Protein AF-A0A733X7S6-F1 (afdb_monomer_lite)

Secondary structure (DSSP, 8-state):
-HHHHHHHHHHHHHTT-TTHHHHHHHHHTTS-HHHHHHHHHHHHHHHHHH---TTS--TTSSSS------

Foldseek 3Di:
DLLVLLLVLLLCVLLPVVVSVVVNVVSVVVDDPVSNVSSVVSNVVSNVVPRDDPPDPPVPPPPDDPPPDD

Radius of gyration: 14.97 Å; chains: 1; bounding box: 36×37×22 Å

Organism: NCBI:txid58095

Structure (mmCIF, N/CA/C/O backbone):
data_AF-A0A733X7S6-F1
#
_entry.id   AF-A0A733X7S6-F1
#
loop_
_atom_site.group_PDB
_atom_site.id
_atom_site.type_symbol
_atom_site.label_atom_id
_atom_site.label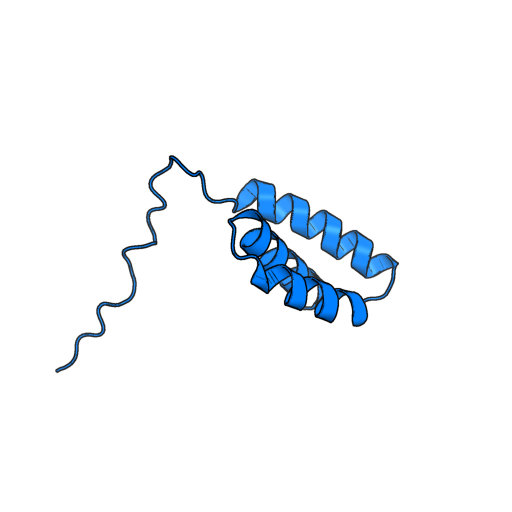_alt_id
_atom_site.label_comp_id
_atom_site.label_asym_id
_atom_site.label_entity_id
_atom_site.label_seq_id
_atom_site.pdbx_PDB_ins_code
_atom_site.Cartn_x
_atom_site.Cartn_y
_atom_site.Cartn_z
_atom_site.occupancy
_atom_site.B_iso_or_equiv
_atom_site.auth_seq_id
_atom_site.auth_comp_id
_atom_site.auth_asym_id
_atom_site.auth_atom_id
_atom_site.pdbx_PDB_model_num
ATOM 1 N N . ASP A 1 1 ? -2.918 -9.292 6.307 1.00 88.50 1 ASP A N 1
ATOM 2 C CA . ASP A 1 1 ? -3.160 -7.928 6.812 1.00 88.50 1 ASP A CA 1
ATOM 3 C C . ASP A 1 1 ? -3.415 -7.006 5.620 1.00 88.50 1 ASP A C 1
ATOM 5 O O . ASP A 1 1 ? -2.536 -6.857 4.773 1.00 88.50 1 ASP A O 1
ATOM 9 N N . TYR A 1 2 ? -4.634 -6.472 5.489 1.00 94.06 2 TYR A N 1
ATOM 10 C CA . TYR A 1 2 ? -5.010 -5.626 4.349 1.00 94.06 2 TYR A CA 1
ATOM 11 C C . TYR A 1 2 ? -4.308 -4.261 4.365 1.00 94.06 2 TYR A C 1
ATOM 13 O O . TYR A 1 2 ? -3.983 -3.747 3.297 1.00 94.06 2 TYR A O 1
ATOM 21 N N . GLN A 1 3 ? -3.998 -3.706 5.540 1.00 95.00 3 GLN A N 1
ATOM 22 C CA . GLN A 1 3 ? -3.323 -2.409 5.652 1.00 95.00 3 GLN A CA 1
ATOM 23 C C . GLN A 1 3 ? -1.877 -2.519 5.157 1.00 95.00 3 GLN A C 1
ATOM 25 O O . GLN A 1 3 ? -1.451 -1.735 4.310 1.00 95.00 3 GLN A O 1
ATOM 30 N N . GLN A 1 4 ? -1.157 -3.560 5.588 1.00 95.12 4 GLN A N 1
ATOM 31 C CA . GLN A 1 4 ? 0.201 -3.833 5.098 1.00 95.12 4 GLN A CA 1
ATOM 32 C C . GLN A 1 4 ? 0.223 -4.170 3.605 1.00 95.12 4 GLN A C 1
ATOM 34 O O . GLN A 1 4 ? 1.110 -3.727 2.879 1.00 95.12 4 GLN A O 1
ATOM 39 N N . SER A 1 5 ? -0.772 -4.924 3.125 1.00 96.94 5 SER A N 1
ATOM 40 C CA . SER A 1 5 ? -0.870 -5.258 1.699 1.00 96.94 5 SER A CA 1
ATOM 41 C C . SER A 1 5 ? -1.023 -3.992 0.851 1.00 96.94 5 SER A C 1
ATOM 43 O O . SER A 1 5 ? -0.318 -3.824 -0.141 1.00 96.94 5 SER A O 1
ATOM 45 N N . TYR A 1 6 ? -1.898 -3.068 1.262 1.00 97.62 6 TYR A N 1
ATOM 46 C CA . TYR A 1 6 ? -2.065 -1.781 0.586 1.00 97.62 6 TYR A CA 1
ATOM 47 C C . TYR A 1 6 ? -0.769 -0.957 0.588 1.00 97.62 6 TYR A C 1
ATOM 49 O O . TYR A 1 6 ? -0.425 -0.355 -0.433 1.00 97.62 6 TYR A O 1
ATOM 57 N N . ALA A 1 7 ? -0.032 -0.949 1.702 1.00 97.31 7 ALA A N 1
ATOM 58 C CA . ALA A 1 7 ? 1.239 -0.239 1.810 1.00 97.31 7 ALA A CA 1
ATOM 59 C C . ALA A 1 7 ? 2.285 -0.773 0.816 1.00 97.31 7 ALA A C 1
ATOM 61 O O . ALA A 1 7 ? 2.846 0.006 0.047 1.00 97.31 7 ALA A O 1
ATOM 62 N N . TRP A 1 8 ? 2.469 -2.093 0.729 1.00 97.06 8 TRP A N 1
ATOM 63 C CA . TRP A 1 8 ? 3.408 -2.700 -0.223 1.00 97.06 8 TRP A CA 1
ATOM 64 C C . TRP A 1 8 ? 3.032 -2.469 -1.689 1.00 97.06 8 TRP A C 1
ATOM 66 O O . TRP A 1 8 ? 3.892 -2.110 -2.493 1.00 97.06 8 TRP A O 1
ATOM 76 N N . PHE A 1 9 ? 1.752 -2.597 -2.053 1.00 97.44 9 PHE A N 1
ATOM 77 C CA . PHE A 1 9 ? 1.329 -2.270 -3.421 1.00 97.44 9 PHE A CA 1
ATOM 78 C C . PHE A 1 9 ? 1.488 -0.780 -3.741 1.00 97.44 9 PHE A C 1
ATOM 80 O O . PHE A 1 9 ? 1.725 -0.422 -4.892 1.00 97.44 9 PHE A O 1
ATOM 87 N N . SER A 1 10 ? 1.407 0.095 -2.738 1.00 96.75 10 SER A N 1
ATOM 88 C CA . SER A 1 10 ? 1.675 1.523 -2.922 1.00 96.75 10 SER A CA 1
ATOM 89 C C . SER A 1 10 ? 3.158 1.799 -3.190 1.00 96.75 10 SER A C 1
ATOM 91 O O . SER A 1 10 ? 3.453 2.594 -4.078 1.00 96.75 10 SER A O 1
ATOM 93 N N . VAL A 1 11 ? 4.080 1.095 -2.520 1.00 95.44 11 VAL A N 1
ATOM 94 C CA . VAL A 1 11 ? 5.522 1.136 -2.842 1.00 95.44 11 VAL A CA 1
ATOM 95 C C . VAL A 1 11 ? 5.771 0.672 -4.275 1.00 95.44 11 VAL A C 1
ATOM 97 O O . VAL A 1 11 ? 6.414 1.377 -5.046 1.00 95.44 11 VAL A O 1
ATOM 100 N N . ALA A 1 12 ? 5.209 -0.474 -4.669 1.00 94.50 12 ALA A N 1
ATOM 101 C CA . ALA A 1 12 ? 5.373 -1.000 -6.024 1.00 94.50 12 ALA A CA 1
ATOM 102 C C . ALA A 1 12 ? 4.850 -0.023 -7.093 1.00 94.50 12 ALA A C 1
ATOM 104 O O . ALA A 1 12 ? 5.527 0.234 -8.090 1.00 94.50 12 ALA A O 1
ATOM 105 N N . PHE A 1 13 ? 3.675 0.571 -6.860 1.00 95.75 13 PHE A N 1
ATOM 106 C CA . PHE A 1 13 ? 3.101 1.576 -7.752 1.00 95.75 13 PHE A CA 1
ATOM 107 C C . PHE A 1 13 ? 3.976 2.833 -7.860 1.00 95.75 13 PHE A C 1
ATOM 109 O O . PHE A 1 13 ? 4.194 3.342 -8.967 1.00 95.75 13 PHE A O 1
ATOM 116 N N . TYR A 1 14 ? 4.491 3.317 -6.725 1.00 93.81 14 TYR A N 1
ATOM 117 C CA . TYR A 1 14 ? 5.397 4.465 -6.660 1.00 93.81 14 TYR A CA 1
ATOM 118 C C . TYR A 1 14 ? 6.694 4.200 -7.434 1.00 93.81 14 TYR A C 1
ATOM 120 O O . TYR A 1 14 ? 7.107 5.031 -8.240 1.00 93.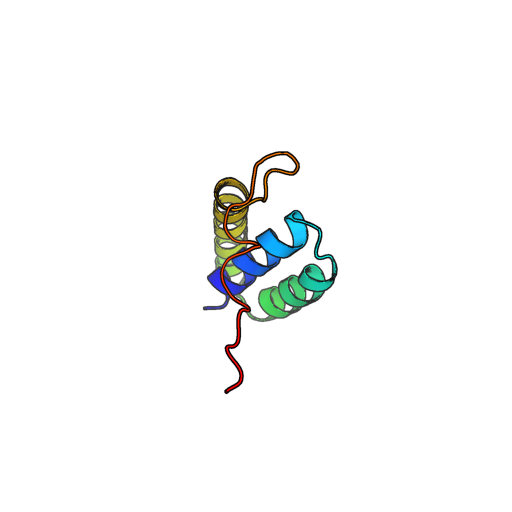81 14 TYR A O 1
ATOM 128 N N . ASN A 1 15 ? 7.255 2.997 -7.291 1.00 91.19 15 ASN A N 1
ATOM 129 C CA . ASN A 1 15 ? 8.457 2.547 -8.001 1.00 91.19 15 ASN A CA 1
ATOM 130 C C . ASN A 1 15 ? 8.212 2.236 -9.493 1.00 91.19 15 ASN A C 1
ATOM 132 O O . ASN A 1 15 ? 9.130 1.836 -10.204 1.00 91.19 15 ASN A O 1
ATOM 136 N N . GLY A 1 16 ? 6.989 2.432 -9.996 1.00 91.94 16 GLY A N 1
ATOM 137 C CA . GLY A 1 16 ? 6.678 2.391 -11.425 1.00 91.94 16 GLY A CA 1
ATOM 138 C C . GLY A 1 16 ? 5.871 1.183 -11.894 1.00 91.94 16 GLY A C 1
ATOM 139 O O . GLY A 1 16 ? 5.455 1.180 -13.051 1.00 91.94 16 GLY A O 1
ATOM 140 N N . PHE A 1 17 ? 5.574 0.206 -11.033 1.00 93.88 17 PHE A N 1
ATOM 141 C CA . PHE A 1 17 ? 4.735 -0.943 -11.388 1.00 93.88 17 PHE A CA 1
ATOM 142 C C . PHE A 1 17 ? 3.250 -0.554 -11.371 1.00 93.88 17 PHE A C 1
ATOM 144 O O . PHE A 1 17 ? 2.565 -0.647 -10.350 1.00 93.88 17 PHE A O 1
ATOM 151 N N . LYS A 1 18 ? 2.754 -0.037 -12.499 1.00 93.44 18 LYS A N 1
ATOM 152 C CA . LYS A 1 18 ? 1.434 0.611 -12.592 1.00 93.44 18 LYS A CA 1
ATOM 153 C C . LYS A 1 18 ? 0.271 -0.336 -12.308 1.00 93.44 18 LYS A C 1
ATOM 155 O O . LYS A 1 18 ? -0.739 0.094 -11.756 1.00 93.44 18 LYS A O 1
ATOM 160 N N . GLU A 1 19 ? 0.433 -1.620 -12.593 1.00 94.25 19 GLU A N 1
ATOM 161 C CA . GLU A 1 19 ? -0.550 -2.671 -12.343 1.00 94.25 19 GLU A CA 1
ATOM 162 C C . GLU A 1 19 ? -0.892 -2.810 -10.852 1.00 94.25 19 GLU A C 1
ATOM 164 O O . GLU A 1 19 ? -2.017 -3.191 -10.515 1.00 94.25 19 GLU A O 1
ATOM 169 N N . ALA A 1 20 ? 0.022 -2.427 -9.949 1.00 95.75 20 ALA A N 1
ATOM 170 C CA . ALA A 1 20 ? -0.225 -2.433 -8.508 1.00 95.75 20 ALA A CA 1
ATOM 171 C C . ALA A 1 20 ? -1.377 -1.512 -8.078 1.00 95.75 20 ALA A C 1
ATOM 173 O O . ALA A 1 20 ? -1.962 -1.744 -7.018 1.00 95.75 20 ALA A O 1
ATOM 174 N N . ASP A 1 21 ? -1.760 -0.514 -8.883 1.00 96.50 21 ASP A N 1
ATOM 175 C CA . ASP A 1 21 ? -2.906 0.342 -8.562 1.00 96.50 21 ASP A CA 1
ATOM 176 C C . ASP A 1 21 ? -4.224 -0.438 -8.523 1.00 96.50 21 ASP A C 1
ATOM 178 O O . ASP A 1 21 ? -5.065 -0.224 -7.647 1.00 96.50 21 ASP A O 1
ATOM 182 N N . THR A 1 22 ? -4.365 -1.438 -9.396 1.00 96.94 22 THR A N 1
ATOM 183 C CA . THR A 1 22 ? -5.527 -2.335 -9.388 1.00 96.94 22 THR A CA 1
ATOM 184 C C . THR A 1 22 ? -5.625 -3.071 -8.052 1.00 96.94 22 THR A C 1
ATOM 186 O O . THR A 1 22 ? -6.691 -3.114 -7.435 1.00 96.94 22 THR A O 1
ATOM 189 N N . SER A 1 23 ? -4.501 -3.590 -7.552 1.00 96.75 23 SER A N 1
ATOM 190 C CA . SER A 1 23 ? -4.441 -4.267 -6.254 1.00 96.75 23 SER A CA 1
ATOM 191 C C . SER A 1 23 ? -4.760 -3.323 -5.093 1.00 96.75 23 SER A C 1
ATOM 193 O O . SER A 1 23 ? -5.502 -3.708 -4.188 1.00 96.75 23 SER A O 1
ATOM 195 N N . ARG A 1 24 ? -4.273 -2.073 -5.127 1.00 95.62 24 ARG A N 1
ATOM 196 C CA . ARG A 1 24 ? -4.609 -1.042 -4.124 1.00 95.62 24 ARG A CA 1
ATOM 197 C C . ARG A 1 24 ? -6.117 -0.814 -4.056 1.00 95.62 24 ARG A C 1
ATOM 199 O O . ARG A 1 24 ? -6.678 -0.831 -2.963 1.00 95.62 24 ARG A O 1
ATOM 206 N N . ASN A 1 25 ? -6.776 -0.684 -5.207 1.00 95.56 25 ASN A N 1
ATOM 207 C CA . ASN A 1 25 ? -8.223 -0.476 -5.291 1.00 95.56 25 ASN A CA 1
ATOM 208 C C . ASN A 1 25 ? -9.018 -1.674 -4.751 1.00 95.56 25 ASN A C 1
ATOM 210 O O . ASN A 1 25 ? -9.943 -1.491 -3.959 1.00 95.56 25 ASN A O 1
ATOM 214 N N . VAL A 1 26 ? -8.618 -2.902 -5.100 1.00 96.62 26 VAL A N 1
ATOM 215 C CA . VAL A 1 26 ? -9.242 -4.126 -4.564 1.00 96.62 26 VAL A CA 1
ATOM 216 C C . VAL A 1 26 ? -9.104 -4.202 -3.044 1.00 96.62 26 VAL A C 1
ATOM 218 O O . VAL A 1 26 ? -10.049 -4.592 -2.361 1.00 96.62 26 VAL A O 1
ATOM 221 N N . ILE A 1 27 ? -7.944 -3.836 -2.498 1.00 95.50 27 ILE A N 1
ATOM 222 C CA . ILE A 1 27 ? -7.704 -3.872 -1.052 1.00 95.50 27 ILE A CA 1
ATOM 223 C C . ILE A 1 27 ? -8.494 -2.779 -0.330 1.00 95.50 27 ILE A C 1
ATOM 225 O O . ILE A 1 27 ? -9.078 -3.063 0.713 1.00 95.50 27 ILE A O 1
ATOM 229 N N . MET A 1 28 ? -8.578 -1.565 -0.885 1.00 93.88 28 MET A N 1
ATOM 230 C CA . MET A 1 28 ? -9.401 -0.496 -0.303 1.00 93.88 28 MET A CA 1
ATOM 231 C C . MET A 1 28 ? -10.876 -0.892 -0.200 1.00 93.88 28 MET A C 1
ATOM 233 O O . MET A 1 28 ? -11.520 -0.542 0.781 1.00 93.88 28 MET A O 1
ATOM 237 N N . GLY A 1 29 ? -11.395 -1.679 -1.148 1.00 94.94 29 GLY A N 1
ATOM 238 C CA . GLY A 1 29 ? -12.760 -2.214 -1.083 1.00 94.94 29 GLY A CA 1
ATOM 239 C C . GLY A 1 29 ? -13.014 -3.206 0.063 1.00 94.94 29 GLY A C 1
ATOM 240 O O . GLY A 1 29 ? -14.160 -3.586 0.288 1.00 94.94 29 GLY A O 1
ATOM 241 N N . LYS A 1 30 ? -11.970 -3.641 0.781 1.00 93.94 30 LYS A N 1
ATOM 242 C CA . LYS A 1 30 ? -12.046 -4.601 1.896 1.00 93.94 30 LYS A CA 1
ATOM 243 C C . LYS A 1 30 ? -11.808 -3.969 3.271 1.00 93.94 30 LYS A C 1
ATOM 245 O O . LYS A 1 30 ? -11.807 -4.694 4.262 1.00 93.94 30 LYS A O 1
ATOM 250 N N . LEU A 1 31 ? -11.563 -2.662 3.326 1.00 91.81 31 LEU A N 1
ATOM 251 C CA . LE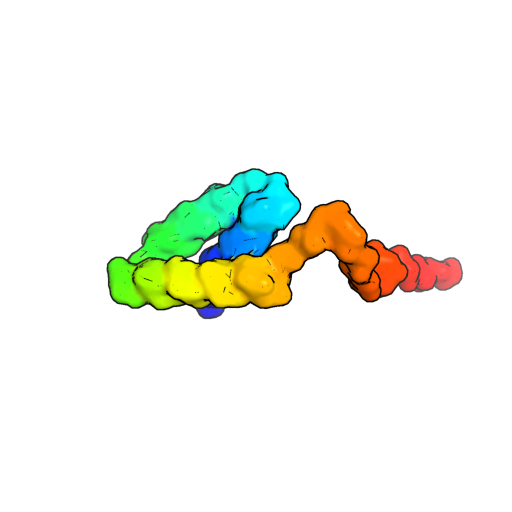U A 1 31 ? -11.217 -1.923 4.539 1.00 91.81 31 LEU A CA 1
ATOM 252 C C . LEU A 1 31 ? -12.348 -0.970 4.935 1.00 91.81 31 LEU A C 1
ATOM 254 O O . LEU A 1 31 ? -12.981 -0.357 4.076 1.00 91.81 31 LEU A O 1
ATOM 258 N N . GLU A 1 32 ? -12.565 -0.784 6.236 1.00 93.38 32 GLU A N 1
ATOM 259 C CA . GLU A 1 32 ? -13.408 0.316 6.717 1.00 93.38 32 GLU A CA 1
ATOM 260 C C . GLU A 1 32 ? -12.695 1.668 6.562 1.00 93.38 32 GLU A C 1
ATOM 262 O O . GLU A 1 32 ? -11.466 1.740 6.538 1.00 93.38 32 GLU A O 1
ATOM 267 N N . THR A 1 33 ? -13.442 2.777 6.555 1.00 92.25 33 THR A N 1
ATOM 268 C CA . THR A 1 33 ? -12.891 4.140 6.401 1.00 92.25 33 THR A CA 1
ATOM 269 C C . THR A 1 33 ? -11.709 4.425 7.336 1.00 92.25 33 THR A C 1
ATOM 271 O O . THR A 1 33 ? -10.669 4.905 6.890 1.00 92.25 33 THR A O 1
ATOM 274 N N . LYS A 1 34 ? -11.822 4.048 8.617 1.00 92.25 34 LYS A N 1
ATOM 275 C CA . LYS A 1 34 ? -10.756 4.223 9.623 1.00 92.25 34 LYS A CA 1
ATOM 276 C C . LYS A 1 34 ? -9.493 3.408 9.316 1.00 92.25 34 LYS A C 1
ATOM 278 O O . LYS A 1 34 ? -8.393 3.769 9.720 1.00 92.25 34 LYS A O 1
ATOM 283 N N . GLU A 1 35 ? -9.643 2.272 8.644 1.00 93.94 35 GLU A N 1
ATOM 284 C CA . GLU A 1 35 ? -8.534 1.399 8.267 1.00 93.94 35 GLU A CA 1
ATOM 285 C C . GLU A 1 35 ? -7.900 1.841 6.953 1.00 93.94 35 GLU A C 1
ATOM 287 O O . GLU A 1 35 ? -6.695 1.687 6.783 1.00 93.94 35 GLU A O 1
ATOM 292 N N . ILE A 1 36 ? -8.681 2.449 6.055 1.00 94.31 36 ILE A N 1
ATOM 293 C CA . ILE A 1 36 ? -8.172 3.098 4.844 1.00 94.31 36 ILE A CA 1
ATOM 294 C C . ILE A 1 36 ? -7.222 4.239 5.218 1.00 94.31 36 ILE A C 1
ATOM 296 O O . ILE A 1 36 ? -6.153 4.356 4.624 1.00 94.31 36 ILE A O 1
ATOM 300 N N . GLU A 1 37 ? -7.571 5.066 6.205 1.00 95.44 37 GLU A N 1
ATOM 301 C CA . GLU A 1 37 ? -6.690 6.145 6.676 1.00 95.44 37 GLU A CA 1
ATOM 302 C C . GLU A 1 37 ? -5.370 5.600 7.228 1.00 95.44 37 GLU A C 1
ATOM 304 O O . GLU A 1 37 ? -4.300 6.075 6.846 1.00 95.44 37 GLU A O 1
ATOM 309 N N . LYS A 1 38 ? -5.431 4.539 8.043 1.00 95.69 38 LYS A N 1
ATOM 310 C CA . LYS A 1 38 ? -4.237 3.847 8.552 1.00 95.69 38 LYS A CA 1
ATOM 311 C C . LYS A 1 38 ? -3.398 3.239 7.432 1.00 95.69 38 LYS A C 1
ATOM 313 O O . LYS A 1 38 ? -2.185 3.408 7.424 1.00 95.69 38 LYS A O 1
ATOM 318 N N . ALA A 1 39 ? -4.032 2.575 6.467 1.00 96.19 39 ALA A N 1
ATOM 319 C CA . ALA A 1 39 ? -3.353 1.982 5.320 1.00 96.19 39 ALA A CA 1
ATOM 320 C C . ALA A 1 39 ? -2.649 3.044 4.462 1.00 96.19 39 ALA A C 1
ATOM 322 O O . ALA A 1 39 ? -1.531 2.823 4.003 1.00 96.19 39 ALA A O 1
ATOM 323 N N . LYS A 1 40 ? -3.272 4.215 4.276 1.00 96.38 40 LYS A N 1
ATOM 324 C CA . LYS A 1 40 ? -2.671 5.354 3.569 1.00 96.38 40 LYS A CA 1
ATOM 325 C C . LYS A 1 40 ? -1.479 5.932 4.328 1.00 96.38 40 LYS A C 1
ATOM 327 O O . LYS A 1 40 ? -0.430 6.101 3.715 1.00 96.38 40 LYS A O 1
ATOM 332 N N . ALA A 1 41 ? -1.607 6.174 5.633 1.00 97.25 41 ALA A N 1
ATOM 333 C CA . ALA A 1 41 ? -0.492 6.645 6.456 1.00 97.25 41 ALA A CA 1
ATOM 334 C C . ALA A 1 41 ? 0.693 5.663 6.407 1.00 97.25 41 ALA A C 1
ATOM 336 O O . ALA A 1 41 ? 1.805 6.057 6.064 1.00 97.25 41 ALA A O 1
ATOM 337 N N . LEU A 1 42 ? 0.421 4.369 6.606 1.00 96.94 42 LEU A N 1
ATOM 338 C CA . LEU A 1 42 ? 1.426 3.309 6.515 1.00 96.94 42 LEU A CA 1
ATOM 339 C C . LEU A 1 42 ? 2.079 3.244 5.126 1.00 96.94 42 LEU A C 1
ATOM 341 O O . LEU A 1 42 ? 3.280 3.024 5.010 1.00 96.94 42 LEU A O 1
ATOM 345 N N . SER A 1 43 ? 1.303 3.453 4.059 1.00 96.75 43 SER A N 1
ATOM 346 C CA . SER A 1 43 ? 1.843 3.473 2.699 1.00 96.75 43 SER A CA 1
ATOM 347 C C . SER A 1 43 ? 2.830 4.615 2.467 1.00 96.75 43 SER A C 1
ATOM 349 O O . SER A 1 43 ? 3.832 4.403 1.791 1.00 96.75 43 SER A O 1
ATOM 351 N N . THR A 1 44 ? 2.586 5.791 3.053 1.00 96.75 44 THR A N 1
ATOM 352 C CA . THR A 1 44 ? 3.516 6.925 2.988 1.00 96.75 44 THR A CA 1
ATOM 353 C C . THR A 1 44 ? 4.829 6.579 3.681 1.00 96.75 44 THR A C 1
ATOM 355 O O . THR A 1 44 ? 5.882 6.712 3.064 1.00 96.75 44 THR A O 1
ATOM 358 N N . GLU A 1 45 ? 4.769 6.036 4.902 1.00 96.56 45 GLU A N 1
ATOM 359 C CA . GLU A 1 45 ? 5.963 5.594 5.641 1.00 96.56 45 GLU A CA 1
ATOM 360 C C . GLU A 1 45 ? 6.771 4.552 4.852 1.00 96.56 45 GLU A C 1
ATOM 362 O O . GLU A 1 45 ? 8.001 4.592 4.802 1.00 96.56 45 GLU A O 1
ATOM 367 N N . TYR A 1 46 ? 6.083 3.610 4.202 1.00 95.88 46 TYR A N 1
ATOM 368 C CA . TYR A 1 46 ? 6.734 2.570 3.410 1.00 95.88 46 TYR A CA 1
ATOM 369 C C . TYR A 1 46 ? 7.374 3.132 2.145 1.00 95.88 46 TYR A C 1
ATOM 371 O O . TYR A 1 46 ? 8.475 2.719 1.801 1.00 95.88 46 TYR A O 1
ATOM 379 N N . ILE A 1 47 ? 6.721 4.068 1.457 1.00 94.12 47 ILE A N 1
ATOM 380 C CA . ILE A 1 47 ? 7.299 4.726 0.282 1.00 94.12 47 ILE A CA 1
ATOM 381 C C . ILE A 1 47 ? 8.549 5.503 0.691 1.00 94.12 47 ILE A C 1
ATOM 383 O O . ILE A 1 47 ? 9.594 5.333 0.075 1.00 94.12 47 ILE A O 1
ATOM 387 N N . GLU A 1 48 ? 8.497 6.292 1.761 1.00 91.69 48 GLU A N 1
ATOM 388 C CA . GLU A 1 48 ? 9.669 7.029 2.247 1.00 91.69 48 GLU A CA 1
ATOM 389 C C . GLU A 1 48 ? 10.845 6.099 2.566 1.00 91.69 48 GLU A C 1
ATOM 391 O O . GLU A 1 48 ? 11.987 6.417 2.239 1.00 91.69 48 GLU A O 1
ATOM 396 N N . LYS A 1 49 ? 10.568 4.922 3.135 1.00 91.25 49 LYS A N 1
ATOM 397 C CA . LYS A 1 49 ? 11.593 3.959 3.551 1.00 91.25 49 LYS A CA 1
ATOM 398 C C . LYS A 1 49 ? 12.100 3.030 2.442 1.00 91.25 49 LYS A C 1
ATOM 400 O O . LYS A 1 49 ? 13.256 2.620 2.493 1.00 91.25 49 LYS A O 1
ATOM 405 N N . TYR A 1 50 ? 11.243 2.658 1.494 1.00 90.44 50 TYR A N 1
ATOM 406 C CA . TYR A 1 50 ? 11.483 1.577 0.527 1.00 90.44 50 TYR A CA 1
ATOM 407 C C . TYR A 1 50 ? 11.291 2.004 -0.935 1.00 90.44 50 TYR A C 1
ATOM 409 O O . TYR A 1 50 ? 11.231 1.150 -1.824 1.00 90.44 50 TYR A O 1
ATOM 417 N N . HIS A 1 51 ? 11.164 3.302 -1.222 1.00 83.06 51 HIS A N 1
ATOM 418 C CA . HIS A 1 51 ? 11.257 3.754 -2.605 1.00 83.06 51 HIS A CA 1
ATOM 419 C C . HIS A 1 51 ? 12.642 3.418 -3.158 1.00 83.06 51 HIS A C 1
ATOM 421 O O . HIS A 1 51 ? 13.665 3.594 -2.496 1.00 83.06 51 HIS A O 1
ATOM 427 N N . THR A 1 52 ? 12.679 2.938 -4.395 1.00 75.38 52 THR A N 1
ATOM 428 C CA . THR A 1 52 ? 13.949 2.686 -5.072 1.00 75.38 52 THR A CA 1
ATOM 429 C C . THR A 1 52 ? 14.557 4.023 -5.476 1.00 75.38 52 THR A C 1
ATOM 431 O O . THR A 1 52 ? 13.938 4.787 -6.224 1.00 75.38 52 THR A O 1
ATOM 434 N N . ASN A 1 53 ? 15.774 4.314 -5.017 1.00 66.12 53 ASN A N 1
ATOM 435 C CA . ASN A 1 53 ? 16.545 5.429 -5.554 1.00 66.12 53 ASN A CA 1
ATOM 436 C C . ASN A 1 53 ? 16.901 5.112 -7.009 1.00 66.12 53 ASN A C 1
ATOM 438 O O . ASN A 1 53 ? 17.682 4.206 -7.270 1.00 66.12 53 ASN A O 1
ATOM 442 N N . LEU A 1 54 ? 16.379 5.891 -7.961 1.00 55.25 54 LEU A N 1
ATOM 443 C CA . LEU A 1 54 ? 16.638 5.699 -9.398 1.00 55.25 54 LEU A CA 1
ATOM 444 C C . LEU A 1 54 ? 18.137 5.759 -9.774 1.00 55.25 54 LEU A C 1
ATOM 446 O O . LEU A 1 54 ? 18.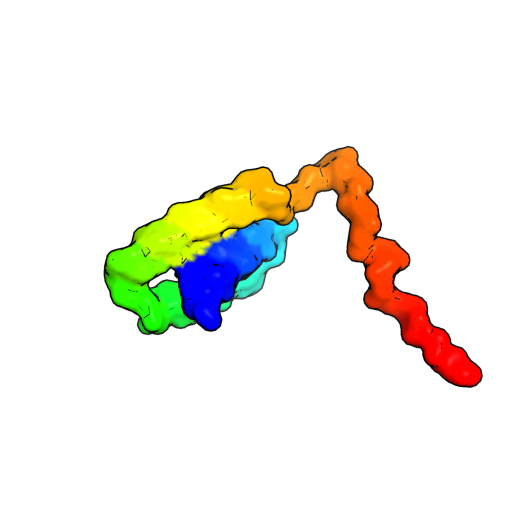506 5.296 -10.847 1.00 55.25 54 LEU A O 1
ATOM 450 N N . ASN A 1 55 ? 18.988 6.294 -8.887 1.00 53.38 55 ASN A N 1
ATOM 451 C CA . ASN A 1 55 ? 20.441 6.422 -9.062 1.00 53.38 55 ASN A CA 1
ATOM 452 C C . ASN A 1 55 ? 21.276 5.647 -8.022 1.00 53.38 55 ASN A C 1
ATOM 454 O O . ASN A 1 55 ? 22.498 5.783 -8.009 1.00 53.38 55 ASN A O 1
ATOM 458 N N . GLY A 1 56 ? 20.649 4.901 -7.111 1.00 48.91 56 GLY A N 1
ATOM 459 C CA . GLY A 1 56 ? 21.340 4.203 -6.029 1.00 48.91 56 GLY A CA 1
ATOM 460 C C . GLY A 1 56 ? 21.326 2.708 -6.278 1.00 48.91 56 GLY A C 1
ATOM 461 O O . GLY A 1 56 ? 20.251 2.138 -6.386 1.00 48.91 56 GLY A O 1
ATOM 462 N N . ASP A 1 57 ? 22.517 2.128 -6.375 1.00 54.12 57 ASP A N 1
ATOM 463 C CA . ASP A 1 57 ? 22.843 0.700 -6.382 1.00 54.12 57 ASP A CA 1
ATOM 464 C C . ASP A 1 57 ? 21.937 -0.108 -5.429 1.00 54.12 57 ASP A C 1
ATOM 466 O O . ASP A 1 57 ? 22.222 -0.265 -4.237 1.00 54.12 57 ASP A O 1
ATOM 470 N N . ASP A 1 58 ? 20.786 -0.544 -5.946 1.00 51.00 58 ASP A N 1
ATOM 471 C CA . ASP A 1 58 ? 19.825 -1.360 -5.215 1.00 51.00 58 ASP A CA 1
ATOM 472 C C . ASP A 1 58 ? 20.431 -2.762 -5.138 1.00 51.00 58 ASP A C 1
ATOM 474 O O . ASP A 1 58 ? 20.326 -3.586 -6.053 1.00 51.00 58 ASP A O 1
ATOM 478 N N . THR A 1 59 ? 21.187 -2.977 -4.065 1.00 56.69 59 THR A N 1
ATOM 479 C CA . THR A 1 59 ? 22.130 -4.083 -3.849 1.00 56.69 59 THR A CA 1
ATOM 480 C C . THR A 1 59 ? 21.438 -5.423 -3.571 1.00 56.69 59 THR A C 1
ATOM 482 O O . THR A 1 59 ? 21.986 -6.278 -2.875 1.00 56.69 59 THR A O 1
ATOM 485 N N . ASP A 1 60 ? 20.256 -5.641 -4.149 1.00 54.00 60 ASP A N 1
ATOM 486 C CA . ASP A 1 60 ? 19.534 -6.912 -4.071 1.00 54.00 60 ASP A CA 1
ATOM 487 C C . ASP A 1 60 ? 18.777 -7.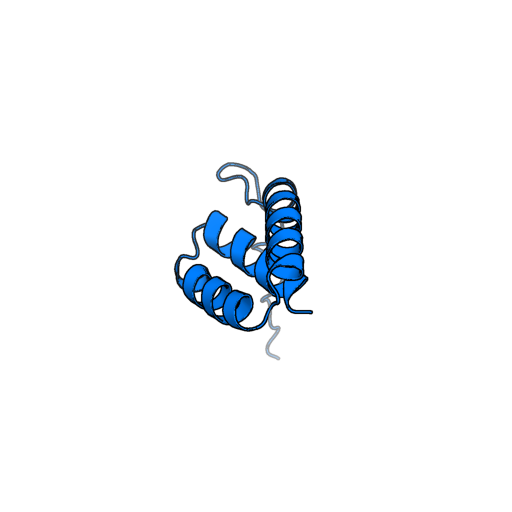292 -5.354 1.00 54.00 60 ASP A C 1
ATOM 489 O O . ASP A 1 60 ? 17.903 -8.155 -5.350 1.00 54.00 60 ASP A O 1
ATOM 493 N N . ARG A 1 61 ? 19.125 -6.693 -6.502 1.00 48.59 61 ARG A N 1
ATOM 494 C CA . ARG A 1 61 ? 18.642 -7.199 -7.802 1.00 48.59 61 ARG A CA 1
ATOM 495 C C . ARG A 1 61 ? 19.445 -8.398 -8.329 1.00 48.59 61 ARG A C 1
ATOM 497 O O . ARG A 1 61 ? 18.981 -9.073 -9.242 1.00 48.59 61 ARG A O 1
ATOM 504 N N . ASP A 1 62 ? 20.605 -8.681 -7.727 1.00 50.56 62 ASP A N 1
ATOM 505 C CA . ASP A 1 62 ? 21.562 -9.713 -8.164 1.00 50.56 62 ASP A CA 1
ATOM 506 C C . ASP A 1 62 ? 21.716 -10.911 -7.203 1.00 50.56 62 ASP A C 1
ATOM 508 O O . ASP A 1 62 ? 22.494 -11.831 -7.479 1.00 50.56 62 ASP A O 1
ATOM 512 N N . LYS A 1 63 ? 20.976 -10.965 -6.087 1.00 51.94 63 LYS A N 1
ATOM 513 C CA . LYS A 1 63 ? 21.047 -12.082 -5.131 1.00 51.94 63 LYS A CA 1
ATOM 514 C C . LYS A 1 63 ? 19.686 -12.723 -4.886 1.00 51.94 63 LYS A C 1
ATOM 516 O O . LYS A 1 63 ? 19.159 -12.641 -3.797 1.00 51.94 63 LYS A O 1
ATOM 521 N N . GLU A 1 64 ? 19.157 -13.408 -5.898 1.00 53.25 64 GLU A N 1
ATOM 522 C CA . GLU A 1 64 ? 18.553 -14.751 -5.766 1.00 53.25 64 GLU A CA 1
ATOM 523 C C . GLU A 1 64 ? 17.808 -15.148 -7.047 1.00 53.25 64 GLU A C 1
ATOM 525 O O . GLU A 1 64 ? 16.587 -15.125 -7.146 1.00 53.25 64 GLU A O 1
ATOM 530 N N . CYS A 1 65 ? 18.568 -15.567 -8.059 1.00 53.28 65 CYS A N 1
ATOM 531 C CA . CYS A 1 65 ? 18.108 -16.582 -9.012 1.00 53.28 65 CYS A CA 1
ATOM 532 C C . CYS A 1 65 ? 19.305 -17.283 -9.666 1.00 53.28 65 CYS A C 1
ATOM 534 O O . CYS A 1 65 ? 19.402 -17.417 -10.881 1.00 53.28 65 CYS A O 1
AT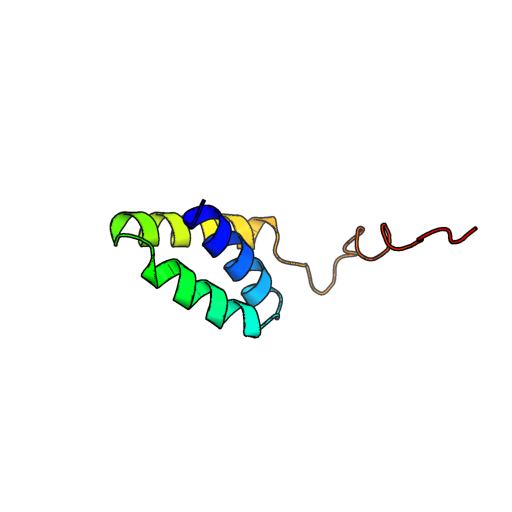OM 536 N N . LYS A 1 66 ? 20.246 -17.769 -8.849 1.00 48.25 66 LYS A N 1
ATOM 537 C CA . LYS A 1 66 ? 21.090 -18.895 -9.264 1.00 48.25 66 LYS A CA 1
ATOM 538 C C . LYS A 1 66 ? 20.459 -20.161 -8.709 1.00 48.25 66 LYS A C 1
ATOM 540 O O . LYS A 1 66 ? 20.913 -20.708 -7.710 1.00 48.25 66 LYS A O 1
ATOM 545 N N . HIS A 1 67 ? 19.378 -20.596 -9.354 1.00 49.44 67 HIS A N 1
ATOM 546 C CA . HIS A 1 67 ? 18.955 -21.984 -9.246 1.00 49.44 67 HIS A CA 1
ATOM 547 C C . HIS A 1 67 ? 20.080 -22.814 -9.872 1.00 49.44 67 HIS A C 1
ATOM 549 O O . HIS A 1 67 ? 20.225 -22.875 -11.093 1.00 49.44 67 HIS A O 1
ATOM 555 N N . LEU A 1 68 ? 20.948 -23.346 -9.013 1.00 50.78 68 LEU A N 1
ATOM 556 C CA . LEU A 1 68 ? 21.845 -24.445 -9.334 1.00 50.78 68 LEU A CA 1
ATOM 557 C C . LEU A 1 68 ? 20.955 -25.606 -9.793 1.00 50.78 68 LEU A C 1
ATOM 559 O O . LEU A 1 68 ? 20.354 -26.284 -8.963 1.00 50.78 68 LEU A O 1
ATOM 563 N N . TYR A 1 69 ? 20.810 -25.786 -11.104 1.00 43.75 69 TYR A N 1
ATOM 564 C CA . TYR A 1 69 ? 20.368 -27.072 -11.635 1.00 43.75 69 TYR A CA 1
ATOM 565 C C . TYR A 1 69 ? 21.566 -28.045 -11.610 1.00 43.75 69 TYR A C 1
ATOM 567 O O . TYR A 1 69 ? 22.699 -27.585 -11.782 1.00 43.75 69 TYR A O 1
ATOM 575 N N . PRO A 1 70 ? 21.321 -29.338 -11.319 1.00 53.28 70 PRO A N 1
ATOM 576 C CA . PRO A 1 70 ? 22.347 -30.343 -11.035 1.00 53.28 70 PRO A CA 1
ATOM 577 C C . PRO A 1 70 ? 23.221 -30.706 -12.239 1.00 53.28 70 PRO A C 1
ATOM 579 O O . PRO A 1 70 ? 22.739 -30.591 -13.390 1.00 53.28 70 PRO A O 1
#

Sequence (70 aa):
DYQQSYAWFSVAFYNGFKEADTSRNVIMGKLETKEIEKAKALSTEYIEKYHTNLNGDDTDRDKECKHLYP

pLDDT: mean 83.46, std 18.71, range [43.75, 97.62]